Protein AF-A0A7C3Q9Q3-F1 (afd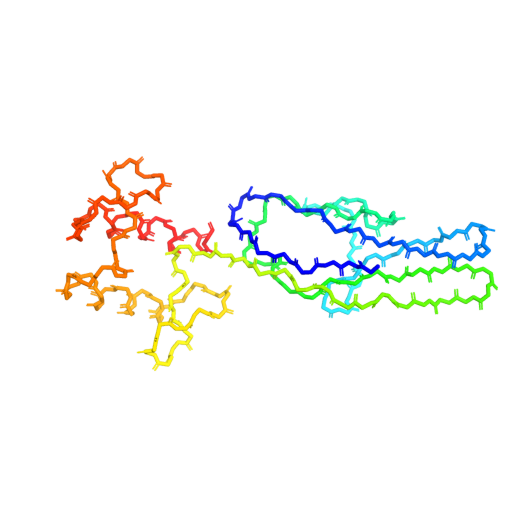b_monomer_lite)

Foldseek 3Di:
DWAADEEAAQAKDKTFADDDDDDDKWKFKDFPNHTDDPDDQWDQRGHRMIMGGRDALVSFGWMKMWIADPVGIDIDDTYTYAHDFLQQQDPLPLPRDGDSWQDVSSVVSLVVCLVVQHPNLQQDPLPLPRDGDSGSDVSSVVSNVVSSVVSD

Structure (mmCIF, N/CA/C/O backbone):
data_AF-A0A7C3Q9Q3-F1
#
_entry.id   AF-A0A7C3Q9Q3-F1
#
loop_
_atom_site.group_PDB
_atom_site.id
_atom_site.type_symbol
_atom_site.label_atom_id
_atom_site.label_alt_id
_atom_site.label_comp_id
_atom_site.label_asym_id
_atom_site.label_entity_id
_atom_site.label_seq_id
_atom_site.pdbx_PDB_ins_code
_atom_site.Cartn_x
_atom_site.Cartn_y
_atom_site.Cartn_z
_atom_site.occupancy
_atom_site.B_iso_or_equiv
_atom_site.auth_seq_id
_atom_site.auth_comp_id
_atom_site.auth_asym_id
_atom_site.auth_atom_id
_atom_site.pdbx_PDB_model_num
ATOM 1 N N . GLN A 1 1 ? 19.337 -3.187 -6.461 1.00 92.56 1 GLN A N 1
ATOM 2 C CA . GLN A 1 1 ? 18.150 -3.977 -6.085 1.00 92.56 1 GLN A CA 1
ATOM 3 C C . GLN A 1 1 ? 17.161 -3.035 -5.410 1.00 92.56 1 GLN A C 1
ATOM 5 O O . GLN A 1 1 ? 17.643 -2.180 -4.669 1.00 92.56 1 GLN A O 1
ATOM 10 N N . PRO A 1 2 ? 15.848 -3.129 -5.674 1.00 96.75 2 PRO A N 1
ATOM 11 C CA . PRO A 1 2 ? 14.855 -2.368 -4.921 1.00 96.75 2 PRO A CA 1
ATOM 12 C C . PRO A 1 2 ? 14.786 -2.844 -3.468 1.00 96.75 2 PRO A C 1
ATOM 14 O O . PRO A 1 2 ? 15.142 -3.981 -3.162 1.00 96.75 2 PRO A O 1
ATOM 17 N N . VAL A 1 3 ? 14.329 -1.965 -2.579 1.00 96.88 3 VAL A N 1
ATOM 18 C CA . VAL A 1 3 ? 14.184 -2.230 -1.140 1.00 96.88 3 VAL A CA 1
ATOM 19 C C . VAL A 1 3 ? 12.711 -2.114 -0.777 1.00 96.88 3 VAL A C 1
ATOM 21 O O . VAL A 1 3 ? 12.044 -1.211 -1.284 1.00 96.88 3 VAL A O 1
ATOM 24 N N . GLY A 1 4 ? 12.222 -3.013 0.082 1.00 94.12 4 GLY A N 1
ATOM 25 C CA . GLY A 1 4 ? 10.842 -2.984 0.566 1.00 94.12 4 GLY A CA 1
ATOM 26 C C . GLY A 1 4 ? 10.485 -1.663 1.254 1.00 94.12 4 GLY A C 1
ATOM 27 O O . GLY A 1 4 ? 11.361 -0.946 1.749 1.00 94.12 4 GLY A O 1
ATOM 28 N N . ARG A 1 5 ? 9.198 -1.322 1.245 1.00 93.38 5 ARG A N 1
ATOM 29 C CA . ARG A 1 5 ? 8.658 -0.084 1.814 1.00 93.38 5 ARG A CA 1
ATOM 30 C C . ARG A 1 5 ? 7.386 -0.382 2.593 1.00 93.38 5 ARG A C 1
ATOM 32 O O . ARG A 1 5 ? 6.599 -1.220 2.174 1.00 93.38 5 ARG A O 1
ATOM 39 N N . SER A 1 6 ? 7.206 0.342 3.693 1.00 88.50 6 SER A N 1
ATOM 40 C CA . SER A 1 6 ? 5.934 0.452 4.401 1.00 88.50 6 SER A CA 1
ATOM 41 C C . SER A 1 6 ? 5.483 1.907 4.342 1.00 88.50 6 SER A C 1
ATOM 43 O O . SER A 1 6 ? 6.307 2.811 4.524 1.00 88.50 6 SER A O 1
ATOM 45 N N . THR A 1 7 ? 4.223 2.147 3.998 1.00 86.75 7 THR A N 1
ATOM 46 C CA . THR A 1 7 ? 3.665 3.498 3.862 1.00 86.75 7 THR A CA 1
ATOM 47 C C . THR A 1 7 ? 2.164 3.498 4.125 1.00 86.75 7 THR A C 1
ATOM 49 O O . THR A 1 7 ? 1.542 2.449 4.043 1.00 86.75 7 THR A O 1
ATOM 52 N N . GLY A 1 8 ? 1.583 4.654 4.436 1.00 78.94 8 GLY A N 1
ATOM 53 C CA . GLY A 1 8 ? 0.135 4.787 4.599 1.00 78.94 8 GLY A CA 1
ATOM 54 C C . GLY A 1 8 ? -0.593 4.999 3.272 1.00 78.94 8 GLY A C 1
ATOM 55 O O . GLY A 1 8 ? 0.015 5.394 2.274 1.00 78.94 8 GLY A O 1
ATOM 56 N N . ALA A 1 9 ? -1.910 4.795 3.273 1.00 78.38 9 ALA A N 1
ATOM 57 C CA . ALA A 1 9 ? -2.744 5.137 2.126 1.00 78.38 9 ALA A CA 1
ATOM 58 C C . ALA A 1 9 ? -2.648 6.636 1.764 1.00 78.38 9 ALA A C 1
ATOM 60 O O . ALA A 1 9 ? -2.379 7.495 2.610 1.00 78.38 9 ALA A O 1
ATOM 61 N N . GLY A 1 10 ? -2.803 6.952 0.479 1.00 79.50 10 GLY A N 1
ATOM 62 C CA . GLY A 1 10 ? -2.657 8.296 -0.087 1.00 79.50 10 GLY A CA 1
ATOM 63 C C . GLY A 1 10 ? -1.208 8.781 -0.235 1.00 79.50 10 GLY A C 1
ATOM 64 O O . GLY A 1 10 ? -0.965 9.779 -0.914 1.00 79.50 10 GLY A O 1
ATOM 65 N N . GLN A 1 11 ? -0.227 8.084 0.344 1.00 87.62 11 GLN A N 1
ATOM 66 C CA . GLN A 1 11 ? 1.186 8.433 0.198 1.00 87.62 11 GLN A CA 1
ATOM 67 C C . GLN A 1 11 ? 1.741 8.006 -1.166 1.00 87.62 11 GLN A C 1
ATOM 69 O O . GLN A 1 11 ? 1.081 7.357 -1.979 1.00 87.62 11 GLN A O 1
ATOM 74 N N . SER A 1 12 ? 2.984 8.406 -1.432 1.00 93.31 12 SER A N 1
ATOM 75 C CA . SER A 1 12 ? 3.734 7.991 -2.617 1.00 93.31 12 SER A CA 1
ATOM 76 C C . SER A 1 12 ? 5.059 7.353 -2.216 1.00 93.31 12 SER A C 1
ATOM 78 O O . SER A 1 12 ? 5.716 7.805 -1.278 1.00 93.31 12 SER A O 1
ATOM 80 N N . VAL A 1 13 ? 5.488 6.330 -2.953 1.00 96.69 13 VAL A N 1
ATOM 81 C CA . VAL A 1 13 ? 6.788 5.671 -2.765 1.00 96.69 13 VAL A CA 1
ATOM 82 C C . VAL A 1 13 ? 7.528 5.553 -4.084 1.00 96.69 13 VAL A C 1
ATOM 84 O O . VAL A 1 13 ? 6.927 5.434 -5.150 1.00 96.69 13 VAL A O 1
ATOM 87 N N . THR A 1 14 ? 8.854 5.528 -4.000 1.00 98.12 14 THR A N 1
ATOM 88 C CA . THR A 1 14 ? 9.718 5.291 -5.154 1.00 98.12 14 THR A CA 1
ATOM 89 C C . THR A 1 14 ? 10.585 4.062 -4.913 1.00 98.12 14 THR A C 1
ATOM 91 O O . THR A 1 14 ? 11.304 3.974 -3.913 1.00 98.12 14 THR A O 1
ATOM 94 N N . PHE A 1 15 ? 10.540 3.126 -5.857 1.00 98.12 15 PHE A N 1
ATOM 95 C CA . PHE A 1 15 ? 11.458 2.001 -5.952 1.00 98.12 15 PHE A CA 1
ATOM 96 C C . PHE A 1 15 ? 12.535 2.305 -6.987 1.00 98.12 15 PHE A C 1
ATOM 98 O O . PHE A 1 15 ? 12.251 2.805 -8.072 1.00 98.12 15 PHE A O 1
ATOM 105 N N . SER A 1 16 ? 13.780 1.952 -6.679 1.00 97.38 16 SER A N 1
ATOM 106 C CA . SER A 1 16 ? 14.900 2.134 -7.603 1.00 97.38 16 SER A CA 1
ATOM 107 C C . SER A 1 16 ? 15.617 0.813 -7.840 1.00 97.38 16 SER A C 1
ATOM 109 O O . SER A 1 16 ? 15.909 0.063 -6.906 1.00 97.38 16 SER A O 1
ATOM 111 N N . ALA A 1 17 ? 15.930 0.530 -9.098 1.00 95.56 17 ALA A N 1
ATOM 112 C CA . ALA A 1 17 ? 16.670 -0.650 -9.508 1.00 95.56 17 ALA A CA 1
ATOM 113 C C . ALA A 1 17 ? 17.807 -0.233 -10.439 1.00 95.56 17 ALA A C 1
ATOM 115 O O . ALA A 1 17 ? 17.584 0.333 -11.501 1.00 95.56 17 ALA A O 1
ATOM 116 N N . PHE A 1 18 ? 19.041 -0.527 -10.041 1.00 90.94 18 PHE A N 1
ATOM 117 C CA . PHE A 1 18 ? 20.221 -0.282 -10.861 1.00 90.94 18 PHE A CA 1
ATOM 118 C C . PHE A 1 18 ? 20.728 -1.593 -11.460 1.00 90.94 18 PHE A C 1
ATOM 120 O O . PHE A 1 18 ? 20.870 -2.584 -10.738 1.00 90.94 18 PHE A O 1
ATOM 127 N N . CYS A 1 19 ? 21.021 -1.574 -12.759 1.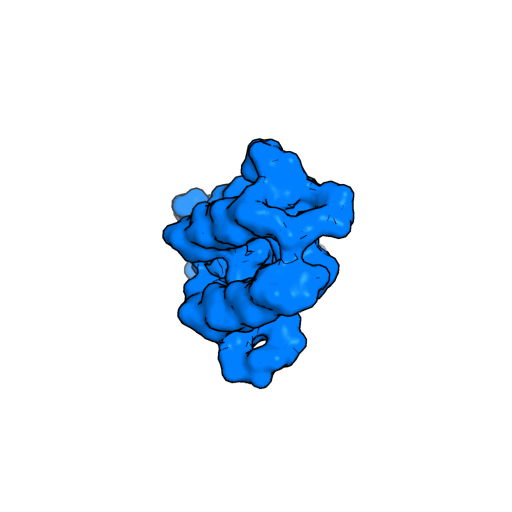00 88.19 19 CYS A N 1
ATOM 128 C CA . CYS A 1 19 ? 21.665 -2.664 -13.477 1.00 88.19 19 CYS A CA 1
ATOM 129 C C . CYS A 1 19 ? 22.973 -2.153 -14.094 1.00 88.19 19 CYS A C 1
ATOM 131 O O . CYS A 1 19 ? 22.975 -1.157 -14.815 1.00 88.19 19 CYS A O 1
ATOM 133 N N . ALA A 1 20 ? 24.079 -2.836 -13.799 1.00 86.75 20 ALA A N 1
ATOM 134 C CA . ALA A 1 20 ? 25.353 -2.618 -14.472 1.00 86.75 20 ALA A CA 1
ATOM 135 C C . ALA A 1 20 ? 25.462 -3.573 -15.667 1.00 86.75 20 ALA A C 1
ATOM 137 O O . ALA A 1 20 ? 25.127 -4.751 -15.547 1.00 86.75 20 ALA A O 1
ATOM 138 N N . GLY A 1 21 ? 25.951 -3.089 -16.807 1.00 85.50 21 GLY A N 1
ATOM 139 C CA . GLY A 1 21 ? 26.136 -3.920 -17.992 1.00 85.50 21 GLY A CA 1
ATOM 140 C C . GLY A 1 21 ? 26.265 -3.110 -19.274 1.00 85.50 21 GLY A C 1
ATOM 141 O O . GLY A 1 21 ? 26.375 -1.885 -19.250 1.00 85.50 21 GLY A O 1
ATOM 142 N N . VAL A 1 22 ? 26.245 -3.822 -20.401 1.00 90.00 22 VAL A N 1
ATOM 143 C CA . VAL A 1 22 ? 26.255 -3.222 -21.739 1.00 90.00 22 VAL A CA 1
ATOM 144 C C . VAL A 1 22 ? 24.992 -2.382 -21.929 1.00 90.00 22 VAL A C 1
ATOM 146 O O . VAL A 1 22 ? 23.888 -2.854 -21.654 1.00 90.00 22 VAL A O 1
ATOM 149 N N . THR A 1 23 ? 25.165 -1.144 -22.386 1.00 91.56 23 THR A N 1
ATOM 150 C CA . THR A 1 23 ? 24.082 -0.216 -22.721 1.00 91.56 23 THR A CA 1
ATOM 151 C C . THR A 1 23 ? 23.692 -0.339 -24.203 1.00 91.56 23 THR A C 1
ATOM 153 O O . THR A 1 23 ? 24.528 -0.736 -25.019 1.00 91.56 23 THR A O 1
ATOM 156 N N . PRO A 1 24 ? 22.447 0.006 -24.587 1.00 94.00 24 PRO A N 1
ATOM 157 C CA . PRO A 1 24 ? 21.351 0.499 -23.744 1.00 94.00 24 PRO A CA 1
ATOM 158 C C . PRO A 1 24 ? 20.711 -0.603 -22.884 1.00 94.00 24 PRO A C 1
ATOM 160 O O . PRO A 1 24 ? 20.636 -1.758 -23.295 1.00 94.00 24 PRO A O 1
ATOM 163 N N . ILE A 1 25 ? 20.242 -0.222 -21.691 1.00 95.44 25 ILE A N 1
ATOM 164 C CA . ILE A 1 25 ? 19.485 -1.098 -20.786 1.00 95.44 25 ILE A CA 1
ATOM 165 C C . ILE A 1 25 ? 18.021 -0.664 -20.826 1.00 95.44 25 ILE A C 1
ATOM 167 O O . ILE A 1 25 ? 17.711 0.484 -20.508 1.00 95.44 25 ILE A O 1
ATOM 171 N N . ALA A 1 26 ? 17.138 -1.582 -21.205 1.00 96.69 26 ALA A N 1
ATOM 172 C CA . ALA A 1 26 ? 15.696 -1.418 -21.093 1.00 96.69 26 ALA A CA 1
ATOM 173 C C . ALA A 1 26 ? 15.221 -1.941 -19.734 1.00 96.69 26 ALA A C 1
ATOM 175 O O . ALA A 1 26 ? 15.675 -2.996 -19.284 1.00 96.69 26 ALA A O 1
ATOM 176 N N . TYR A 1 27 ? 14.300 -1.219 -19.102 1.00 97.81 27 TYR A N 1
ATOM 177 C CA . TYR A 1 27 ? 13.696 -1.601 -17.830 1.00 97.81 27 TYR A CA 1
ATOM 178 C C . TYR A 1 27 ? 12.216 -1.929 -18.030 1.00 97.81 27 TYR A C 1
ATOM 180 O O . TYR A 1 27 ? 11.560 -1.353 -18.893 1.00 97.81 27 TYR A O 1
ATOM 188 N N . GLN A 1 28 ? 11.697 -2.844 -17.217 1.00 98.25 28 GLN A N 1
ATOM 189 C CA . GLN A 1 28 ? 10.271 -3.130 -17.097 1.00 98.25 28 GLN A CA 1
ATOM 190 C C . GLN A 1 28 ? 9.969 -3.499 -15.648 1.00 98.25 28 GLN A C 1
ATOM 192 O O . GLN A 1 28 ? 10.466 -4.506 -15.141 1.00 98.25 28 GLN A O 1
ATOM 197 N N . TRP A 1 29 ? 9.142 -2.707 -14.975 1.00 98.62 29 TRP A N 1
ATOM 198 C CA . TRP A 1 29 ? 8.661 -3.043 -13.639 1.00 98.62 29 TRP A CA 1
ATOM 199 C C . TRP A 1 29 ? 7.511 -4.050 -13.682 1.00 98.62 29 TRP A C 1
ATOM 201 O O . TRP A 1 29 ? 6.698 -4.066 -14.612 1.00 98.62 29 TRP A O 1
ATOM 211 N N . GLN A 1 30 ? 7.461 -4.899 -12.661 1.00 98.62 30 GLN A N 1
ATOM 212 C CA . GLN A 1 30 ? 6.423 -5.892 -12.432 1.00 98.62 30 GLN A CA 1
ATOM 213 C C . GLN A 1 30 ? 5.895 -5.780 -11.004 1.00 98.62 30 GLN A C 1
ATOM 215 O O . GLN A 1 30 ? 6.694 -5.617 -10.078 1.00 98.62 30 GLN A O 1
ATOM 220 N N . LYS A 1 31 ? 4.581 -5.949 -10.842 1.00 98.25 31 LYS A N 1
ATOM 221 C CA . LYS A 1 31 ? 3.906 -6.188 -9.562 1.00 98.25 31 LYS A CA 1
ATOM 222 C C . LYS A 1 31 ? 3.398 -7.624 -9.558 1.00 98.25 31 LYS A C 1
ATOM 224 O O . LYS A 1 31 ? 2.764 -8.049 -10.519 1.00 98.25 31 LYS A O 1
ATOM 229 N N . ASP A 1 32 ? 3.742 -8.383 -8.524 1.00 97.06 32 ASP A N 1
ATOM 230 C CA . ASP A 1 32 ? 3.312 -9.776 -8.334 1.00 97.06 32 ASP A CA 1
ATOM 231 C C . ASP A 1 32 ? 3.587 -10.666 -9.565 1.00 97.06 32 ASP A C 1
ATOM 233 O O . ASP A 1 32 ? 2.842 -11.576 -9.916 1.00 97.06 32 ASP A O 1
ATOM 237 N N . GLY A 1 33 ? 4.698 -10.377 -10.255 1.00 96.69 33 GLY A N 1
ATOM 238 C CA . GLY A 1 33 ? 5.138 -11.085 -11.460 1.00 96.69 33 GLY A CA 1
ATOM 239 C C . GLY A 1 33 ? 4.494 -10.627 -12.773 1.00 96.69 33 GLY A C 1
ATOM 240 O O . GLY A 1 33 ? 4.911 -11.103 -13.829 1.00 96.69 33 GLY A O 1
ATOM 241 N N . VAL A 1 34 ? 3.550 -9.684 -12.738 1.00 98.00 34 VAL A N 1
ATOM 242 C CA . VAL A 1 34 ? 2.854 -9.139 -13.912 1.00 98.00 34 VAL A CA 1
ATOM 243 C C . VAL A 1 34 ? 3.427 -7.772 -14.280 1.00 98.00 34 VAL A C 1
ATOM 245 O O . VAL A 1 34 ? 3.688 -6.947 -13.407 1.00 98.00 34 VAL A O 1
ATOM 248 N N . ASN A 1 35 ? 3.642 -7.519 -15.575 1.00 98.19 35 ASN A N 1
ATOM 249 C CA . ASN A 1 35 ? 4.102 -6.211 -16.054 1.00 98.19 35 ASN A CA 1
ATOM 250 C C . ASN A 1 35 ? 3.072 -5.128 -15.726 1.00 98.19 35 ASN A C 1
ATOM 252 O O . ASN A 1 35 ? 1.896 -5.277 -16.050 1.00 98.19 35 ASN A O 1
ATOM 256 N N . ILE A 1 36 ? 3.543 -4.025 -15.149 1.00 98.19 36 ILE A N 1
ATOM 257 C CA . ILE A 1 36 ? 2.737 -2.823 -14.929 1.00 98.19 36 ILE A CA 1
ATOM 258 C C . ILE A 1 36 ? 3.030 -1.783 -16.015 1.00 98.19 36 ILE A C 1
ATOM 260 O O . ILE A 1 36 ? 4.134 -1.729 -16.566 1.00 98.19 36 ILE A O 1
ATOM 264 N N . SER A 1 37 ? 2.025 -0.975 -16.334 1.00 98.06 37 SER A N 1
ATOM 265 C CA . SER A 1 37 ? 2.098 0.124 -17.299 1.00 98.06 37 SER A CA 1
ATOM 266 C C . SER A 1 37 ? 1.996 1.467 -16.585 1.00 98.06 37 SER A C 1
ATOM 268 O O . SER A 1 37 ? 1.344 1.552 -15.546 1.00 98.06 37 SER A O 1
ATOM 270 N N . ASP A 1 38 ? 2.591 2.515 -17.157 1.00 98.25 38 ASP A N 1
ATOM 271 C CA . ASP A 1 38 ? 2.350 3.879 -16.686 1.00 98.25 38 ASP A CA 1
ATOM 272 C C . ASP A 1 38 ? 0.852 4.214 -16.798 1.00 98.25 38 ASP A C 1
ATOM 274 O O . ASP A 1 38 ? 0.181 3.812 -17.755 1.00 98.25 38 ASP A O 1
ATOM 278 N N . GLY A 1 39 ? 0.338 4.952 -15.816 1.00 93.56 39 GLY A N 1
ATOM 279 C CA . GLY A 1 39 ? -1.085 5.252 -15.662 1.00 93.56 39 GLY A CA 1
ATOM 280 C C . GLY A 1 39 ? -1.634 4.790 -14.311 1.00 93.56 39 GLY A C 1
ATOM 281 O O . GLY A 1 39 ? -1.067 3.919 -13.651 1.00 93.56 39 GLY A O 1
ATOM 282 N N . GLY A 1 40 ? -2.740 5.403 -13.879 1.00 92.81 40 GLY A N 1
ATOM 283 C CA . GLY A 1 40 ? -3.254 5.203 -12.522 1.00 92.81 40 GLY A CA 1
ATOM 284 C C . GLY A 1 40 ? -2.203 5.617 -11.477 1.00 92.81 40 GLY A C 1
ATOM 285 O O . GLY A 1 40 ? -1.717 6.748 -11.561 1.00 92.81 40 GLY A O 1
ATOM 286 N N . PRO A 1 41 ? -1.826 4.736 -10.530 1.00 95.38 41 PRO A N 1
ATOM 287 C CA . PRO A 1 41 ? -0.832 5.047 -9.503 1.00 95.38 41 PRO A CA 1
ATOM 288 C C . PRO A 1 41 ? 0.618 4.951 -10.009 1.00 95.38 41 PRO A C 1
ATOM 290 O O . PRO A 1 41 ? 1.531 5.365 -9.299 1.00 95.38 41 PRO A O 1
ATOM 293 N N . TYR A 1 42 ? 0.875 4.398 -11.202 1.00 98.50 42 TYR A N 1
ATOM 294 C CA . TYR A 1 42 ? 2.231 4.061 -11.648 1.00 98.50 42 TYR A CA 1
ATOM 295 C C . TYR A 1 42 ? 2.831 5.092 -12.608 1.00 98.50 42 TYR A C 1
ATOM 297 O O . TYR A 1 42 ? 2.197 5.520 -13.577 1.00 98.50 42 TYR A O 1
ATOM 305 N N . SER A 1 43 ? 4.098 5.440 -12.369 1.00 98.50 43 SER A N 1
ATOM 306 C CA . SER A 1 43 ? 4.917 6.259 -13.270 1.00 98.50 43 SER A CA 1
ATOM 307 C C . SER A 1 43 ? 6.382 5.809 -13.276 1.00 98.50 43 SER A C 1
ATOM 309 O O . SER A 1 43 ? 6.941 5.438 -12.242 1.00 98.50 43 SER A O 1
ATOM 311 N N . GLY A 1 44 ? 7.028 5.853 -14.442 1.00 98.12 44 GLY A N 1
ATOM 312 C CA . GLY A 1 44 ? 8.425 5.450 -14.605 1.00 98.12 44 GLY A CA 1
ATOM 313 C C . GLY A 1 44 ? 8.624 3.938 -14.755 1.00 98.12 44 GLY A C 1
ATOM 314 O O . GLY A 1 44 ? 9.742 3.459 -14.549 1.00 98.12 44 GLY A O 1
ATOM 315 N N . VAL A 1 45 ? 7.588 3.179 -15.147 1.00 98.38 45 VAL A N 1
ATOM 316 C CA . VAL A 1 45 ? 7.631 1.699 -15.225 1.00 98.38 45 VAL A CA 1
ATOM 317 C C . VAL A 1 45 ? 8.666 1.147 -16.218 1.00 98.38 45 VAL A C 1
ATOM 319 O O . VAL A 1 45 ? 9.046 -0.021 -16.117 1.00 98.38 45 VAL A O 1
ATOM 322 N N . LEU A 1 46 ? 9.142 1.969 -17.160 1.00 97.88 46 LEU A N 1
ATOM 323 C CA . LEU A 1 46 ? 10.194 1.623 -18.127 1.00 97.88 46 LEU A CA 1
ATOM 324 C C . LEU A 1 46 ? 11.555 2.262 -17.806 1.00 97.88 46 LEU A C 1
ATOM 326 O O . LEU A 1 46 ? 12.454 2.295 -18.648 1.00 97.88 46 LEU A O 1
ATOM 330 N N . THR A 1 47 ? 11.724 2.783 -16.591 1.00 97.44 47 THR A N 1
ATOM 331 C CA . THR A 1 47 ? 12.966 3.414 -16.137 1.00 97.44 47 THR A CA 1
ATOM 332 C C . THR A 1 47 ? 13.579 2.654 -14.961 1.00 97.44 47 THR A C 1
ATOM 334 O O . THR A 1 47 ? 12.997 1.719 -14.408 1.00 97.44 47 THR A O 1
ATOM 337 N N . ASN A 1 48 ? 14.764 3.085 -14.531 1.00 96.25 48 ASN A N 1
ATOM 338 C CA . ASN A 1 48 ? 15.407 2.572 -13.323 1.00 96.25 48 ASN A CA 1
ATOM 339 C C . ASN A 1 48 ? 14.707 3.013 -12.017 1.00 96.25 48 ASN A C 1
ATOM 341 O O . ASN A 1 48 ? 15.142 2.608 -10.936 1.00 96.25 48 ASN A O 1
ATOM 345 N N . SER A 1 49 ? 13.655 3.836 -12.100 1.00 97.75 49 SER A N 1
ATOM 346 C CA . SER A 1 49 ? 12.933 4.406 -10.965 1.00 97.75 49 SER A CA 1
ATOM 347 C C . SER A 1 49 ? 11.418 4.329 -11.182 1.00 97.75 49 SER A C 1
ATOM 349 O O . SER A 1 49 ? 10.870 5.036 -12.021 1.00 97.75 49 SER A O 1
ATOM 351 N N . LEU A 1 50 ? 10.739 3.494 -10.399 1.00 98.56 50 LEU A N 1
ATOM 352 C CA . LEU A 1 50 ? 9.280 3.400 -10.370 1.00 98.56 50 LEU A CA 1
ATOM 353 C C . LEU A 1 50 ? 8.739 4.262 -9.237 1.00 98.56 50 LEU A C 1
ATOM 355 O O . LEU A 1 50 ? 9.133 4.060 -8.091 1.00 98.56 50 LEU A O 1
ATOM 359 N N . THR A 1 51 ? 7.791 5.140 -9.532 1.00 98.44 51 THR A N 1
ATOM 360 C CA . THR A 1 51 ? 7.001 5.841 -8.518 1.00 98.44 51 THR A CA 1
ATOM 361 C C . THR A 1 51 ? 5.583 5.286 -8.508 1.00 98.44 51 THR A C 1
ATOM 363 O O . THR A 1 51 ? 4.945 5.188 -9.557 1.00 98.44 51 THR A O 1
ATOM 366 N N . VAL A 1 52 ? 5.110 4.938 -7.312 1.00 97.81 52 VAL A N 1
ATOM 367 C CA . VAL A 1 52 ? 3.722 4.568 -7.025 1.00 97.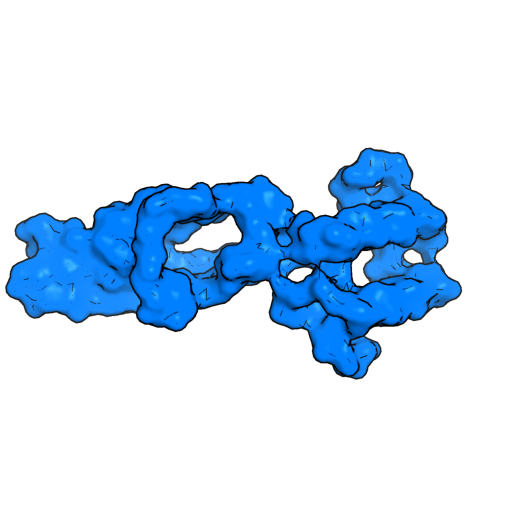81 52 VAL A CA 1
ATOM 368 C C . VAL A 1 52 ? 3.118 5.695 -6.190 1.00 97.81 52 VAL A C 1
ATOM 370 O O . VAL A 1 52 ? 3.646 5.990 -5.118 1.00 97.81 52 VAL A O 1
ATOM 373 N N . SER A 1 53 ? 2.082 6.366 -6.684 1.00 95.19 53 SER A N 1
ATOM 374 C CA . SER A 1 53 ? 1.443 7.515 -6.030 1.00 95.19 53 SER A CA 1
ATOM 375 C C . SER A 1 53 ? -0.002 7.234 -5.638 1.00 95.19 53 SER A C 1
ATOM 377 O O . SER A 1 53 ? -0.629 6.341 -6.200 1.00 95.19 53 SER A O 1
ATOM 379 N N . ASN A 1 54 ? -0.524 8.019 -4.686 1.00 86.69 54 ASN A N 1
ATOM 380 C CA . ASN A 1 54 ? -1.883 7.878 -4.145 1.00 86.69 54 ASN A CA 1
ATOM 381 C C . ASN A 1 54 ? -2.206 6.424 -3.783 1.00 86.69 54 ASN A C 1
ATOM 383 O O . ASN A 1 54 ? -3.221 5.873 -4.197 1.00 86.69 54 ASN A O 1
ATOM 387 N N . ILE A 1 55 ? -1.274 5.804 -3.066 1.00 88.06 55 ILE A N 1
ATOM 388 C CA . ILE A 1 55 ? -1.273 4.378 -2.767 1.00 88.06 55 ILE A CA 1
ATOM 389 C C . ILE A 1 55 ? -2.535 3.979 -2.001 1.00 88.06 55 ILE A C 1
ATOM 391 O O . ILE A 1 55 ? -2.895 4.633 -1.027 1.00 88.06 55 ILE A O 1
ATOM 395 N N . THR A 1 56 ? -3.157 2.880 -2.405 1.00 80.00 56 THR A N 1
ATOM 396 C CA . THR A 1 56 ? -4.248 2.202 -1.694 1.00 80.00 56 THR A CA 1
ATOM 397 C C . THR A 1 56 ? -3.827 0.772 -1.351 1.00 80.00 56 THR A C 1
ATOM 399 O O . THR A 1 56 ? -2.750 0.320 -1.756 1.00 80.00 56 THR A O 1
ATOM 402 N N . ALA A 1 57 ? -4.677 0.018 -0.650 1.00 76.38 57 ALA A N 1
ATOM 403 C CA . ALA A 1 57 ? -4.432 -1.401 -0.384 1.00 76.38 57 ALA A CA 1
ATOM 404 C C . ALA A 1 57 ? -4.181 -2.226 -1.670 1.00 76.38 57 ALA A C 1
ATOM 406 O O . ALA A 1 57 ? -3.404 -3.179 -1.653 1.00 76.38 57 ALA A O 1
ATOM 407 N N . ALA A 1 58 ? -4.745 -1.826 -2.820 1.00 83.62 58 ALA A N 1
ATOM 408 C CA . ALA A 1 58 ? -4.544 -2.515 -4.101 1.00 83.62 58 ALA A CA 1
ATOM 409 C C . ALA A 1 58 ? -3.084 -2.477 -4.599 1.00 83.62 58 ALA A C 1
ATOM 411 O O . ALA A 1 58 ? -2.635 -3.368 -5.334 1.00 83.62 58 ALA A O 1
ATOM 412 N N . GLU A 1 59 ? -2.319 -1.466 -4.183 1.00 91.31 59 GLU A N 1
ATOM 413 C CA . GLU A 1 59 ? -0.913 -1.319 -4.544 1.00 91.31 59 GLU A CA 1
ATOM 414 C C . GLU A 1 59 ? 0.010 -2.182 -3.674 1.00 91.31 59 GLU A C 1
ATOM 416 O O . GLU A 1 59 ? 1.170 -2.367 -4.057 1.00 91.31 59 GLU A O 1
ATOM 421 N N . ALA A 1 60 ? -0.471 -2.761 -2.568 1.00 89.75 60 ALA A N 1
ATOM 422 C CA . ALA A 1 60 ? 0.293 -3.722 -1.776 1.00 89.75 60 ALA A CA 1
ATOM 423 C C . ALA A 1 60 ? 0.743 -4.908 -2.644 1.00 89.75 60 ALA A C 1
ATOM 425 O O . ALA A 1 60 ? 0.006 -5.379 -3.516 1.00 89.75 60 ALA A O 1
ATOM 426 N N . GLY A 1 61 ? 1.967 -5.391 -2.434 1.00 93.50 61 GLY A N 1
ATOM 427 C CA . GLY A 1 61 ? 2.486 -6.544 -3.173 1.00 93.50 61 GLY A CA 1
ATOM 428 C C . GLY A 1 61 ? 3.989 -6.510 -3.412 1.00 93.50 61 GLY A C 1
ATOM 429 O O . GLY A 1 61 ? 4.725 -5.696 -2.852 1.00 93.50 61 GLY A O 1
ATOM 430 N N . MET A 1 62 ? 4.460 -7.423 -4.257 1.00 97.56 62 MET A N 1
ATOM 431 C CA . MET A 1 62 ? 5.877 -7.611 -4.551 1.00 97.56 62 MET A CA 1
ATOM 432 C C . MET A 1 62 ? 6.266 -6.919 -5.856 1.00 97.56 62 MET A C 1
ATOM 434 O O . MET A 1 62 ? 5.848 -7.318 -6.942 1.00 97.56 62 MET A O 1
ATOM 438 N N . TYR A 1 63 ? 7.147 -5.928 -5.762 1.00 98.31 63 TYR A N 1
ATOM 439 C CA . TYR A 1 63 ? 7.659 -5.175 -6.901 1.00 98.31 63 TYR A CA 1
ATOM 440 C C . TYR A 1 63 ? 9.049 -5.656 -7.296 1.00 98.31 63 TYR A C 1
ATOM 442 O O . TYR A 1 63 ? 9.950 -5.774 -6.466 1.00 98.31 63 TYR A O 1
ATOM 450 N N . ARG A 1 64 ? 9.264 -5.893 -8.588 1.00 98.19 64 ARG A N 1
ATOM 451 C CA . ARG A 1 64 ? 10.596 -6.181 -9.137 1.00 98.19 64 ARG A CA 1
ATOM 452 C C . ARG A 1 64 ? 10.782 -5.509 -10.485 1.00 98.19 64 ARG A C 1
ATOM 454 O O . ARG A 1 64 ? 9.815 -5.235 -11.187 1.00 98.19 64 ARG A O 1
ATOM 461 N N . CYS A 1 65 ? 12.030 -5.291 -10.864 1.00 98.00 65 CYS A N 1
ATOM 462 C CA . CYS A 1 65 ? 12.388 -4.741 -12.159 1.00 98.00 65 CYS A CA 1
ATOM 463 C C . CYS A 1 65 ? 13.099 -5.799 -13.003 1.00 98.00 65 CYS A C 1
ATOM 465 O O . CYS A 1 65 ? 13.966 -6.517 -12.503 1.00 98.00 65 CYS A O 1
ATOM 467 N N . ILE A 1 66 ? 12.754 -5.886 -14.283 1.00 97.81 66 ILE A N 1
ATOM 468 C CA . ILE A 1 66 ? 13.469 -6.682 -15.276 1.00 97.81 66 ILE A CA 1
ATOM 469 C C . ILE A 1 66 ? 14.339 -5.732 -16.093 1.00 97.81 66 ILE A C 1
ATOM 471 O O . ILE A 1 66 ? 13.820 -4.837 -16.759 1.00 97.81 66 ILE A O 1
ATOM 475 N N . ALA A 1 67 ? 15.654 -5.933 -16.049 1.00 97.00 67 ALA A N 1
ATOM 476 C CA . ALA A 1 67 ? 16.601 -5.202 -16.881 1.00 97.00 67 ALA A CA 1
ATOM 477 C C . ALA A 1 67 ? 17.009 -6.068 -18.077 1.00 97.00 67 ALA A C 1
ATOM 479 O O . ALA A 1 67 ? 17.341 -7.241 -17.903 1.00 97.00 67 ALA A O 1
ATOM 480 N N . THR A 1 68 ? 16.986 -5.501 -19.282 1.00 96.62 68 THR A N 1
ATOM 481 C CA . THR A 1 68 ? 17.308 -6.202 -20.533 1.00 96.62 68 THR A CA 1
ATOM 482 C C . THR A 1 68 ? 18.327 -5.418 -21.347 1.00 96.62 68 THR A C 1
ATOM 484 O O . THR A 1 68 ? 18.186 -4.210 -21.526 1.00 96.62 68 THR A O 1
ATOM 487 N N . ASN A 1 69 ? 19.335 -6.108 -21.873 1.00 94.94 69 ASN A N 1
ATOM 488 C CA . ASN A 1 69 ? 20.275 -5.576 -22.855 1.00 94.94 69 ASN A CA 1
ATOM 489 C C . ASN A 1 69 ? 20.583 -6.629 -23.935 1.00 94.94 69 ASN A C 1
ATOM 491 O O . ASN A 1 69 ? 19.944 -7.679 -24.001 1.00 94.94 69 ASN A O 1
ATOM 495 N N . SER A 1 70 ? 21.574 -6.363 -24.788 1.00 95.94 70 SER A N 1
ATOM 496 C CA . SER A 1 70 ? 21.979 -7.269 -25.873 1.00 95.94 70 SER A CA 1
ATOM 497 C C . SER A 1 70 ? 22.493 -8.638 -25.408 1.00 95.94 70 SER A C 1
ATOM 499 O O . SER A 1 70 ? 22.543 -9.566 -26.211 1.00 95.94 70 SER A O 1
ATOM 501 N N . CYS A 1 71 ? 22.865 -8.786 -24.135 1.00 93.38 71 CYS A N 1
ATOM 502 C CA . CYS A 1 71 ? 23.317 -10.051 -23.561 1.00 93.38 71 CYS A CA 1
ATOM 503 C C . CYS A 1 71 ? 22.169 -10.881 -22.962 1.00 93.38 71 CYS A C 1
ATOM 505 O O . CYS A 1 71 ? 22.376 -12.055 -22.663 1.00 93.38 71 CYS A O 1
ATOM 507 N N . GLY A 1 72 ? 20.980 -10.294 -22.780 1.00 94.00 72 GLY A N 1
ATOM 508 C CA . GLY A 1 72 ? 19.801 -10.965 -22.235 1.00 94.00 72 GLY A CA 1
ATOM 509 C C . GLY A 1 72 ? 19.060 -10.131 -21.190 1.00 94.00 72 GLY A C 1
ATOM 510 O O . GLY A 1 72 ? 19.240 -8.917 -21.091 1.00 94.00 72 GLY A O 1
ATOM 511 N N . SER A 1 73 ? 18.224 -10.807 -20.402 1.00 94.88 73 SER A N 1
ATOM 512 C CA . SER A 1 73 ? 17.396 -10.202 -19.354 1.00 94.88 73 SER A CA 1
ATOM 513 C C . SER A 1 73 ? 17.746 -10.766 -17.983 1.00 94.88 73 SER A C 1
ATOM 515 O O . SER A 1 73 ? 17.981 -11.965 -17.842 1.00 94.88 73 SER A O 1
ATOM 517 N N . SER A 1 74 ? 17.737 -9.912 -16.961 1.00 94.62 74 SER A N 1
ATOM 518 C CA . SER A 1 74 ? 17.965 -10.311 -15.574 1.00 94.62 74 SER A CA 1
ATOM 519 C C . SER A 1 74 ? 16.956 -9.633 -14.637 1.00 94.62 74 SER A C 1
ATOM 521 O O . SER A 1 74 ? 16.801 -8.407 -14.699 1.00 94.62 74 SER A O 1
ATOM 523 N N . PRO A 1 75 ? 16.246 -10.396 -13.783 1.00 96.19 75 PRO A N 1
ATOM 524 C CA . PRO A 1 75 ? 15.356 -9.832 -12.780 1.00 96.19 75 PRO A CA 1
ATOM 525 C C . PRO A 1 75 ? 16.129 -9.281 -11.576 1.00 96.19 75 PRO A C 1
ATOM 527 O O . PRO A 1 75 ? 17.133 -9.840 -11.132 1.00 96.19 75 PRO A O 1
ATOM 530 N N . SER A 1 76 ? 15.604 -8.213 -10.984 1.00 96.88 76 SER A N 1
ATOM 531 C CA . SER A 1 76 ? 15.963 -7.792 -9.634 1.00 96.88 76 SER A CA 1
ATOM 532 C C . SER A 1 76 ? 15.397 -8.764 -8.588 1.00 96.88 76 SER A C 1
ATOM 534 O O . SER A 1 76 ? 14.469 -9.530 -8.859 1.00 96.88 76 SER A O 1
ATOM 536 N N . THR A 1 77 ? 15.889 -8.682 -7.353 1.00 96.44 77 THR A N 1
ATOM 537 C CA . THR A 1 77 ? 15.151 -9.192 -6.193 1.00 96.44 77 THR A CA 1
ATOM 538 C C . THR A 1 77 ? 13.809 -8.470 -6.091 1.00 96.44 77 THR A C 1
ATOM 540 O O . THR A 1 77 ? 13.672 -7.332 -6.556 1.00 96.44 77 THR A O 1
ATOM 543 N N . ALA A 1 78 ? 12.820 -9.128 -5.491 1.00 97.06 78 ALA A N 1
ATOM 544 C CA . ALA A 1 78 ? 11.520 -8.524 -5.243 1.00 97.06 78 ALA A CA 1
ATOM 545 C C . ALA A 1 78 ? 11.544 -7.704 -3.943 1.00 97.06 78 ALA A C 1
ATOM 547 O O . ALA A 1 78 ? 12.139 -8.121 -2.950 1.00 97.06 78 ALA A O 1
ATOM 548 N N . ALA A 1 79 ? 10.909 -6.538 -3.968 1.00 97.69 79 ALA A N 1
ATOM 549 C CA . ALA A 1 79 ? 10.727 -5.639 -2.841 1.00 97.69 79 ALA A CA 1
ATOM 550 C C . ALA A 1 79 ? 9.243 -5.588 -2.475 1.00 97.69 79 ALA A C 1
ATOM 552 O O . ALA A 1 79 ? 8.409 -5.323 -3.337 1.00 97.69 79 ALA A O 1
ATOM 553 N N . GLN A 1 80 ? 8.920 -5.839 -1.209 1.00 95.62 80 GLN A N 1
ATOM 554 C CA . GLN A 1 80 ? 7.544 -5.786 -0.723 1.00 95.62 80 GLN A CA 1
ATOM 555 C C . GLN A 1 80 ? 7.116 -4.336 -0.484 1.00 95.62 80 GLN A C 1
ATOM 557 O O . GLN A 1 80 ? 7.835 -3.584 0.179 1.00 95.62 80 GLN A O 1
ATOM 562 N N . LEU A 1 81 ? 5.957 -3.954 -1.009 1.00 93.31 81 LEU A N 1
ATOM 563 C CA . LEU A 1 81 ? 5.218 -2.773 -0.586 1.00 93.31 81 LEU A CA 1
ATOM 564 C C . LEU A 1 81 ? 4.138 -3.221 0.399 1.00 93.31 81 LEU A C 1
ATOM 566 O O . LEU A 1 81 ? 3.237 -3.968 0.020 1.00 93.31 81 LEU A O 1
ATOM 570 N N . VAL A 1 82 ? 4.262 -2.777 1.645 1.00 87.94 82 VAL A N 1
ATOM 571 C CA . VAL A 1 82 ? 3.257 -2.949 2.698 1.00 87.94 82 VAL A CA 1
ATOM 572 C C . VAL A 1 82 ? 2.528 -1.627 2.868 1.00 87.94 82 VAL A C 1
ATOM 574 O O . VAL A 1 82 ? 3.169 -0.574 2.939 1.00 87.94 82 VAL A O 1
ATOM 577 N N . ILE A 1 83 ? 1.201 -1.675 2.909 1.00 84.25 83 ILE A N 1
ATOM 578 C CA . ILE A 1 83 ? 0.383 -0.493 3.157 1.00 84.25 83 ILE A CA 1
ATOM 579 C C . ILE A 1 83 ? -0.076 -0.566 4.600 1.00 84.25 83 ILE A C 1
ATOM 581 O O . ILE A 1 83 ? -0.853 -1.436 4.958 1.00 84.25 83 ILE A O 1
ATOM 585 N N . GLY A 1 84 ? 0.468 0.309 5.437 1.00 76.50 84 GLY A N 1
ATOM 586 C CA . GLY A 1 84 ? 0.029 0.447 6.813 1.00 76.50 84 GLY A CA 1
ATOM 587 C C . GLY A 1 84 ? -1.312 1.157 6.827 1.00 76.50 84 GLY A C 1
ATOM 588 O O . GLY A 1 84 ? -1.374 2.359 6.549 1.00 76.50 84 GLY A O 1
ATOM 589 N N . CYS A 1 85 ? -2.370 0.424 7.154 1.00 78.12 85 CYS A N 1
ATOM 590 C CA . CYS A 1 85 ? -3.644 1.029 7.469 1.00 78.12 85 CYS A CA 1
ATOM 591 C C . CYS A 1 85 ? -3.845 1.104 8.971 1.00 78.12 85 CYS A C 1
ATOM 593 O O . CYS A 1 85 ? -3.720 0.111 9.668 1.00 78.12 85 CYS A O 1
ATOM 595 N N . VAL A 1 86 ? -4.248 2.273 9.459 1.00 82.38 86 VAL A N 1
ATOM 596 C CA . VAL A 1 86 ? -4.713 2.423 10.846 1.00 82.38 86 VAL A CA 1
ATOM 597 C C . VAL A 1 86 ? -6.019 1.667 11.113 1.00 82.38 86 VAL A C 1
ATOM 599 O O . VAL A 1 86 ? -6.445 1.608 12.254 1.00 82.38 86 VAL A O 1
ATOM 602 N N . ALA A 1 87 ? -6.673 1.123 10.081 1.00 87.56 87 ALA A N 1
ATOM 603 C CA . ALA A 1 87 ? -7.859 0.286 10.223 1.00 87.56 87 ALA A CA 1
ATOM 604 C C . ALA A 1 87 ? -7.589 -1.218 10.029 1.00 87.56 87 ALA A C 1
ATOM 606 O O . ALA A 1 87 ? -8.485 -1.997 10.326 1.00 87.56 87 ALA A O 1
ATOM 607 N N . ASP A 1 88 ? -6.393 -1.608 9.568 1.00 87.56 88 ASP A N 1
ATOM 608 C CA . ASP A 1 88 ? -5.963 -3.007 9.384 1.00 87.56 88 ASP A CA 1
ATOM 609 C C . ASP A 1 88 ? -5.326 -3.478 10.696 1.00 87.56 88 ASP A C 1
ATOM 611 O O . ASP A 1 88 ? -4.220 -3.069 11.061 1.00 87.56 88 ASP A O 1
ATOM 615 N N . TYR A 1 89 ? -6.103 -4.229 11.463 1.00 87.56 89 TYR A N 1
ATOM 616 C CA . TYR A 1 89 ? -5.820 -4.622 12.833 1.00 87.56 89 TYR A CA 1
ATOM 617 C C . TYR A 1 89 ? -5.732 -6.137 12.992 1.00 87.56 89 TYR A C 1
ATOM 619 O O . TYR A 1 89 ? -5.022 -6.559 13.897 1.00 87.56 89 TYR A O 1
ATOM 627 N N . ASP A 1 90 ? -6.440 -6.950 12.204 1.00 86.88 90 ASP A N 1
ATOM 628 C CA . ASP A 1 90 ? -6.533 -8.395 12.433 1.00 86.88 90 ASP A CA 1
ATOM 629 C C . ASP A 1 90 ? -6.865 -9.210 11.171 1.00 86.88 90 ASP A C 1
ATOM 631 O O . ASP A 1 90 ? -7.868 -8.991 10.505 1.00 86.88 90 ASP A O 1
ATOM 635 N N . ASP A 1 91 ? -6.089 -10.269 10.948 1.00 84.12 91 ASP A N 1
ATOM 636 C CA . ASP A 1 91 ? -6.198 -11.258 9.867 1.00 84.12 91 ASP A CA 1
ATOM 637 C C . ASP A 1 91 ? -7.294 -12.321 10.100 1.00 84.12 91 ASP A C 1
ATOM 639 O O . ASP A 1 91 ? -7.261 -13.418 9.530 1.00 84.12 91 ASP A O 1
ATOM 643 N N . GLY A 1 92 ? -8.233 -12.048 11.009 1.00 86.81 92 GLY A N 1
ATOM 644 C CA . GLY A 1 92 ? -9.258 -12.995 11.453 1.00 86.81 92 GLY A CA 1
ATOM 645 C C . GLY A 1 92 ? -8.774 -14.039 12.463 1.00 86.81 92 GLY A C 1
ATOM 646 O O . GLY A 1 92 ? -9.530 -14.954 12.810 1.00 86.81 92 GLY A O 1
ATOM 647 N N . THR A 1 93 ? -7.538 -13.937 12.968 1.00 91.31 93 THR A N 1
ATOM 648 C CA . THR A 1 93 ? -7.043 -14.819 14.042 1.00 91.31 93 THR A CA 1
ATOM 649 C C . THR A 1 93 ? -7.414 -14.338 15.445 1.00 91.31 93 THR A C 1
ATOM 651 O O . THR A 1 93 ? -7.281 -15.108 16.403 1.00 91.31 93 THR A O 1
ATOM 654 N N . GLY A 1 94 ? -7.884 -13.095 15.591 1.00 87.25 94 GLY A N 1
ATOM 655 C CA . GLY A 1 94 ? -8.164 -12.458 16.875 1.00 87.25 94 GLY A CA 1
ATOM 656 C C . GLY A 1 94 ? -6.898 -12.147 17.675 1.00 87.25 94 GLY A C 1
ATOM 657 O O . GLY A 1 94 ? -6.959 -12.049 18.903 1.00 87.25 94 GLY A O 1
ATOM 658 N N . THR A 1 95 ? -5.744 -12.062 17.009 1.00 88.00 95 THR A N 1
ATOM 659 C CA . THR A 1 95 ? -4.447 -11.789 17.652 1.00 88.00 95 THR A CA 1
ATOM 660 C C . THR A 1 95 ? -3.957 -10.368 17.422 1.00 88.00 95 THR A C 1
ATOM 662 O O . THR A 1 95 ? -2.973 -9.962 18.046 1.00 88.00 95 THR A O 1
ATOM 665 N N . GLY A 1 96 ? -4.650 -9.607 16.575 1.00 84.38 96 GLY A N 1
ATOM 666 C CA . GLY A 1 96 ? -4.245 -8.257 16.229 1.00 84.38 96 GLY A CA 1
ATOM 667 C C . GLY A 1 96 ? -3.107 -8.240 15.217 1.00 84.38 96 GLY A C 1
ATOM 668 O O . GLY A 1 96 ? -2.192 -7.425 15.346 1.00 84.38 96 GLY A O 1
ATOM 669 N N . THR A 1 97 ? -3.104 -9.204 14.294 1.00 86.62 97 THR A N 1
ATOM 670 C CA . THR A 1 97 ? -2.075 -9.321 13.258 1.00 86.62 97 THR A CA 1
ATOM 671 C C . THR A 1 97 ? -2.624 -8.775 11.939 1.00 86.62 97 THR A C 1
ATOM 673 O O . THR A 1 97 ? -3.492 -9.427 11.379 1.00 86.62 97 THR A O 1
ATOM 676 N N . PRO A 1 98 ? -2.123 -7.639 11.419 1.00 84.12 98 PRO A N 1
ATOM 677 C CA . PRO A 1 98 ? -2.585 -7.063 10.150 1.00 84.12 98 PRO A CA 1
ATOM 678 C C . PRO A 1 98 ? -2.225 -7.929 8.929 1.00 84.12 98 PRO A C 1
ATOM 680 O O . PRO A 1 98 ? -1.109 -8.465 8.872 1.00 84.12 98 PRO A O 1
ATOM 683 N N . ASP A 1 99 ? -3.108 -8.023 7.929 1.00 78.81 99 ASP A N 1
ATOM 684 C CA . ASP A 1 99 ? -2.888 -8.800 6.689 1.00 78.81 99 ASP A CA 1
ATOM 685 C C . ASP A 1 99 ? -2.793 -7.955 5.405 1.00 78.81 99 ASP A C 1
ATOM 687 O O . ASP A 1 99 ? -2.534 -8.483 4.315 1.00 78.81 99 ASP A O 1
ATOM 691 N N . GLY A 1 100 ? -2.909 -6.632 5.528 1.00 74.94 100 GLY A N 1
ATOM 692 C CA . GLY A 1 100 ? -2.933 -5.690 4.413 1.00 74.94 100 GLY A CA 1
ATOM 693 C C . GLY A 1 100 ? -4.327 -5.470 3.823 1.00 74.94 100 GLY A C 1
ATOM 694 O O . GLY A 1 100 ? -4.445 -4.742 2.831 1.00 74.94 100 GLY A O 1
ATOM 695 N N . GLY A 1 101 ? -5.361 -6.098 4.385 1.00 77.12 101 GLY A N 1
ATOM 696 C CA . GLY A 1 101 ? -6.769 -5.892 4.084 1.00 77.12 101 GLY A CA 1
ATOM 697 C C . GLY A 1 101 ? -7.480 -5.087 5.172 1.00 77.12 101 GLY A C 1
ATOM 698 O O . GLY A 1 101 ? -7.006 -4.939 6.285 1.00 77.12 101 GLY A O 1
ATOM 699 N N . VAL A 1 102 ? -8.638 -4.526 4.824 1.00 85.31 102 VAL A N 1
ATOM 700 C CA . VAL A 1 102 ? -9.580 -3.971 5.803 1.00 85.31 102 VAL A CA 1
ATOM 701 C C . VAL A 1 102 ? -10.896 -4.714 5.612 1.00 85.31 102 VAL A C 1
ATOM 703 O O . VAL A 1 102 ? -11.574 -4.572 4.591 1.00 85.31 102 VAL A O 1
ATOM 706 N N . THR A 1 103 ? -11.218 -5.570 6.569 1.00 89.12 103 THR A N 1
ATOM 707 C CA . THR A 1 103 ? -1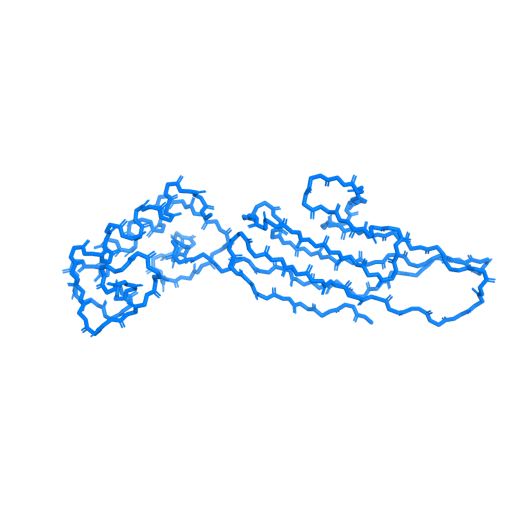2.320 -6.529 6.561 1.00 89.12 103 THR A CA 1
ATOM 708 C C . THR A 1 103 ? -13.083 -6.487 7.882 1.00 89.12 103 THR A C 1
ATOM 710 O O . THR A 1 103 ? -12.682 -5.845 8.846 1.00 89.12 103 THR A O 1
ATOM 713 N N . ILE A 1 104 ? -14.209 -7.199 7.963 1.00 92.75 104 ILE A N 1
ATOM 714 C CA . ILE A 1 104 ? -15.014 -7.213 9.191 1.00 92.75 104 ILE A CA 1
ATOM 715 C C . ILE A 1 104 ? -14.233 -7.707 10.418 1.00 92.75 104 ILE A C 1
ATOM 717 O O . ILE A 1 104 ? -14.575 -7.328 11.537 1.00 92.75 104 ILE A O 1
ATOM 721 N N . ASP A 1 105 ? -13.200 -8.523 10.216 1.00 94.31 105 ASP A N 1
ATOM 722 C CA . ASP A 1 105 ? -12.380 -9.065 11.293 1.00 94.31 105 ASP A CA 1
ATOM 723 C C . ASP A 1 105 ? -11.602 -7.952 12.011 1.00 94.31 105 ASP A C 1
ATOM 725 O O . ASP A 1 105 ? -11.634 -7.875 13.244 1.00 94.31 105 ASP A O 1
ATOM 729 N N . ASP A 1 106 ? -11.074 -6.985 11.257 1.00 92.06 106 ASP A N 1
ATOM 730 C CA . ASP A 1 106 ? -10.426 -5.788 11.791 1.00 92.06 106 ASP A CA 1
ATOM 731 C C . ASP A 1 106 ? -11.367 -4.966 12.672 1.00 92.06 106 ASP A C 1
ATOM 733 O O . ASP A 1 106 ? -11.031 -4.602 13.803 1.00 92.06 106 ASP A O 1
ATOM 737 N N . LEU A 1 107 ? -12.584 -4.710 12.174 1.00 95.06 107 LEU A N 1
ATOM 738 C CA . LEU A 1 107 ? -13.591 -3.927 12.891 1.00 95.06 107 LEU A CA 1
ATOM 739 C C . LEU A 1 107 ? -13.983 -4.618 14.198 1.00 95.06 107 LEU A C 1
ATOM 741 O O . LEU A 1 107 ? -14.140 -3.969 15.238 1.00 95.06 107 LEU A O 1
ATOM 745 N N . LEU A 1 108 ? -14.161 -5.940 14.156 1.00 95.88 108 LEU A N 1
ATOM 746 C CA . LEU A 1 108 ? -14.511 -6.721 15.335 1.00 95.88 108 LEU A CA 1
ATOM 747 C C . LEU A 1 108 ? -13.383 -6.711 16.366 1.00 95.88 108 LEU A C 1
ATOM 749 O O . LEU A 1 108 ? -13.674 -6.549 17.555 1.00 95.88 108 LEU A O 1
ATOM 753 N N . TYR A 1 109 ? -12.130 -6.852 15.937 1.00 96.31 109 TYR A N 1
ATOM 754 C CA . TYR A 1 109 ? -10.979 -6.805 16.832 1.00 96.31 109 TYR A CA 1
ATOM 755 C C . TYR A 1 109 ? -10.789 -5.408 17.440 1.00 96.31 109 TYR A C 1
ATOM 757 O O . TYR A 1 109 ? -10.683 -5.270 18.663 1.00 96.31 109 TYR A O 1
ATOM 765 N N . TYR A 1 110 ? -10.869 -4.350 16.630 1.00 96.25 110 TYR A N 1
ATOM 766 C CA . TYR A 1 110 ? -10.748 -2.974 17.109 1.00 96.25 110 TYR A CA 1
ATOM 767 C C . TYR A 1 110 ? -11.833 -2.616 18.138 1.00 96.25 110 TYR A C 1
ATOM 769 O O . TYR A 1 110 ? -11.526 -2.097 19.213 1.00 96.25 110 TYR A O 1
ATOM 777 N N . ILE A 1 111 ? -13.105 -2.960 17.884 1.00 96.81 111 ILE A N 1
ATOM 778 C CA . ILE A 1 111 ? -14.199 -2.703 18.841 1.00 96.81 111 ILE A CA 1
ATOM 779 C C . ILE A 1 111 ? -13.951 -3.408 20.184 1.00 96.81 111 ILE A C 1
ATOM 781 O O . ILE A 1 111 ? -14.339 -2.881 21.233 1.00 96.81 111 ILE A O 1
ATOM 785 N N . GLN A 1 112 ? -13.324 -4.589 20.189 1.00 96.94 112 GLN A N 1
ATOM 786 C CA . GLN A 1 112 ? -12.962 -5.277 21.432 1.00 96.94 112 GLN A CA 1
ATOM 787 C C . GLN A 1 112 ? -11.905 -4.496 22.219 1.00 96.94 112 GLN A C 1
ATOM 789 O O . GLN A 1 112 ? -12.088 -4.289 23.421 1.00 96.94 112 GLN A O 1
ATOM 794 N N . LEU A 1 113 ? -10.847 -4.022 21.552 1.00 96.69 113 LEU A N 1
ATOM 795 C CA . LEU A 1 113 ? -9.815 -3.184 22.169 1.00 96.69 113 LEU A CA 1
ATOM 796 C C . LEU A 1 113 ? -10.402 -1.878 22.717 1.00 96.69 113 LEU A C 1
ATOM 798 O O . LEU A 1 113 ? -10.159 -1.536 23.877 1.00 96.69 113 LEU A O 1
ATOM 802 N N . TRP A 1 114 ? -11.231 -1.203 21.918 1.00 97.56 114 TRP A N 1
ATOM 803 C CA . TRP A 1 114 ? -11.881 0.054 22.281 1.00 97.56 114 TRP A CA 1
ATOM 804 C C . TRP A 1 114 ? -12.764 -0.097 23.526 1.00 97.56 114 TRP A C 1
ATOM 806 O O . TRP A 1 114 ? -12.618 0.635 24.503 1.00 97.56 114 TRP A O 1
ATOM 816 N N . ARG A 1 115 ? -13.628 -1.124 23.558 1.00 97.12 115 ARG A N 1
ATOM 817 C CA . ARG A 1 115 ? -14.480 -1.423 24.727 1.00 97.12 115 ARG A CA 1
ATOM 818 C C . ARG A 1 115 ? -13.681 -1.780 25.977 1.00 97.12 115 ARG A C 1
ATOM 820 O O . ARG A 1 115 ? -14.171 -1.566 27.084 1.00 97.12 115 ARG A O 1
ATOM 827 N N . ALA A 1 116 ? -12.494 -2.356 25.809 1.00 96.94 116 ALA A N 1
ATOM 828 C CA . ALA A 1 116 ? -11.600 -2.696 26.907 1.00 96.94 116 ALA A CA 1
ATOM 829 C C . ALA A 1 116 ? -10.773 -1.497 27.408 1.00 96.94 116 ALA A C 1
ATOM 831 O O . ALA A 1 116 ? -10.069 -1.645 28.407 1.00 96.94 116 ALA A O 1
ATOM 832 N N . GLY A 1 117 ? -10.828 -0.338 26.736 1.00 96.06 117 GLY A N 1
ATOM 833 C CA . GLY A 1 117 ? -9.933 0.788 27.013 1.00 96.06 117 GLY A CA 1
ATOM 834 C C . GLY A 1 117 ? -8.463 0.424 26.792 1.00 96.06 117 GLY A C 1
ATOM 835 O O . GLY A 1 117 ? -7.586 0.894 27.515 1.00 96.06 117 GLY A O 1
ATOM 836 N N . ASN A 1 118 ? -8.189 -0.492 25.859 1.00 96.81 118 ASN A N 1
ATOM 837 C CA . ASN A 1 118 ? -6.837 -0.948 25.574 1.00 96.81 118 ASN A CA 1
ATOM 838 C C . ASN A 1 118 ? -6.070 0.149 24.827 1.00 96.81 118 ASN A C 1
ATOM 840 O O . ASN A 1 118 ? -6.566 0.648 23.825 1.00 96.81 118 ASN A O 1
ATOM 844 N N . ALA A 1 119 ? -4.847 0.468 25.260 1.00 93.94 119 ALA A N 1
ATOM 845 C CA . ALA A 1 119 ? -4.005 1.489 24.625 1.00 93.94 119 ALA A CA 1
ATOM 846 C C . ALA A 1 119 ? -3.728 1.231 23.130 1.00 93.94 119 ALA A C 1
ATOM 848 O O . ALA A 1 119 ? -3.393 2.151 22.401 1.00 93.94 119 ALA A O 1
ATOM 849 N N . GLY A 1 120 ? -3.892 -0.004 22.649 1.00 90.94 120 GLY A N 1
ATOM 850 C CA . GLY A 1 120 ? -3.859 -0.317 21.224 1.00 90.94 120 GLY A CA 1
ATOM 851 C C . GLY A 1 120 ? -5.031 0.259 20.424 1.00 90.94 120 GLY A C 1
ATOM 852 O O . GLY A 1 120 ? -4.982 0.169 19.208 1.00 90.94 120 GLY A O 1
ATOM 853 N N . ALA A 1 121 ? -6.067 0.816 21.058 1.00 95.31 121 ALA A N 1
ATOM 854 C CA . ALA A 1 121 ? -7.182 1.504 20.404 1.00 95.31 121 ALA A CA 1
ATOM 855 C C . ALA A 1 121 ? -7.111 3.039 20.498 1.00 95.31 121 ALA A C 1
ATOM 857 O O . ALA A 1 121 ? -7.976 3.682 19.917 1.00 95.31 121 ALA A O 1
ATOM 858 N N . ASP A 1 122 ? -6.120 3.597 21.203 1.00 95.69 122 ASP A N 1
ATOM 859 C CA . ASP A 1 122 ? -5.831 5.040 21.264 1.00 95.69 122 ASP A CA 1
ATOM 860 C C . ASP A 1 122 ? -5.062 5.431 19.993 1.00 95.69 122 ASP A C 1
ATOM 862 O O . ASP A 1 122 ? -3.873 5.130 19.840 1.00 95.69 122 ASP A O 1
ATOM 866 N N . ILE A 1 123 ? -5.792 5.980 19.027 1.00 92.44 123 ILE A N 1
ATOM 867 C CA . ILE A 1 123 ? -5.324 6.272 17.672 1.00 92.44 123 ILE A CA 1
ATOM 868 C C . ILE A 1 123 ? -5.647 7.696 17.210 1.00 92.44 123 ILE A C 1
ATOM 870 O O . ILE A 1 123 ? -5.097 8.092 16.184 1.00 92.44 123 ILE A O 1
ATOM 874 N N . ASP A 1 124 ? -6.500 8.466 17.897 1.00 92.94 124 ASP A N 1
ATOM 875 C CA . ASP A 1 124 ? -6.805 9.856 17.529 1.00 92.94 124 ASP A CA 1
ATOM 876 C C . ASP A 1 124 ? -7.228 10.733 18.722 1.00 92.94 124 ASP A C 1
ATOM 878 O O . ASP A 1 124 ? -8.058 10.359 19.540 1.00 92.94 124 ASP A O 1
ATOM 882 N N . ASP A 1 125 ? -6.732 11.968 18.737 1.00 90.44 125 ASP A N 1
ATOM 883 C CA . ASP A 1 125 ? -6.954 13.002 19.756 1.00 90.44 125 ASP A CA 1
ATOM 884 C C . ASP A 1 125 ? -8.169 13.905 19.456 1.00 90.44 125 ASP A C 1
ATOM 886 O O . ASP A 1 125 ? -8.286 15.019 19.979 1.00 90.44 125 ASP A O 1
ATOM 890 N N . GLY A 1 126 ? -9.048 13.484 18.540 1.00 87.94 126 GLY A N 1
ATOM 891 C CA . GLY A 1 126 ? -10.176 14.275 18.043 1.00 87.94 126 GLY A CA 1
ATOM 892 C C . GLY A 1 126 ? -9.810 15.271 16.941 1.00 87.94 126 GLY A C 1
ATOM 893 O O . GLY A 1 126 ? -10.676 16.013 16.466 1.00 87.94 126 GLY A O 1
ATOM 894 N N . SER A 1 127 ? -8.551 15.303 16.490 1.00 90.00 127 SER A N 1
ATOM 895 C CA . SER A 1 127 ? -8.135 16.111 15.337 1.00 90.00 127 SER A CA 1
ATOM 896 C C . SER A 1 127 ? -8.425 15.450 13.988 1.00 90.00 127 SER A C 1
ATOM 898 O O . SER A 1 127 ? -8.339 16.123 12.955 1.00 90.00 127 SER A O 1
ATOM 900 N N . SER A 1 128 ? -8.767 14.155 13.976 1.00 84.19 128 SER A N 1
ATOM 901 C CA . SER A 1 128 ? -8.850 13.328 12.767 1.00 84.19 128 SER A CA 1
ATOM 902 C C . SER A 1 128 ? -7.531 13.245 11.990 1.00 84.19 128 SER A C 1
ATOM 904 O O . SER A 1 128 ? -7.530 13.085 10.764 1.00 84.19 128 SER A O 1
ATOM 906 N N . THR A 1 129 ? -6.398 13.375 12.683 1.00 85.06 129 THR A N 1
ATOM 907 C CA . THR A 1 129 ? -5.060 13.270 12.081 1.00 85.06 129 THR A CA 1
ATOM 908 C C . THR A 1 129 ? -4.330 11.981 12.448 1.00 85.06 129 THR A C 1
ATOM 910 O O . THR A 1 129 ? -3.276 11.711 11.870 1.00 85.06 129 THR A O 1
ATOM 913 N N . GLY A 1 130 ? -4.915 11.145 13.310 1.00 83.75 130 GLY A N 1
ATOM 914 C CA . GLY A 1 130 ? -4.333 9.876 13.736 1.00 83.75 130 GLY A CA 1
ATOM 915 C C . GLY A 1 130 ? -3.253 10.050 14.803 1.00 83.75 130 GLY A C 1
ATOM 916 O O . GLY A 1 130 ? -2.219 9.379 14.747 1.00 83.75 130 GLY A O 1
ATOM 917 N N . VAL A 1 131 ? -3.430 11.023 15.701 1.00 90.81 131 VAL A N 1
ATOM 918 C CA . VAL A 1 131 ? -2.476 11.341 16.772 1.00 90.81 131 VAL A CA 1
ATOM 919 C C . VAL A 1 131 ? -3.041 10.851 18.108 1.00 90.81 131 VAL A C 1
ATOM 921 O O . VAL A 1 131 ? -4.044 11.402 18.528 1.00 90.81 131 VAL A O 1
ATOM 924 N N . PRO A 1 132 ? -2.415 9.874 18.790 1.00 93.25 132 PRO A N 1
ATOM 925 C CA . PRO A 1 132 ? -2.869 9.388 20.101 1.00 93.25 132 PRO A CA 1
ATOM 926 C C . PRO A 1 132 ? -2.695 10.420 21.230 1.00 93.25 132 PRO A C 1
ATOM 928 O O . PRO A 1 132 ? -1.691 11.146 21.245 1.00 93.25 132 PRO A O 1
ATOM 931 N N . ASP A 1 133 ? -3.600 10.437 22.217 1.00 93.44 133 ASP A N 1
ATOM 932 C CA . ASP A 1 133 ? -3.557 11.356 23.374 1.00 93.44 133 ASP A CA 1
ATOM 933 C C . ASP A 1 133 ? -3.445 10.669 24.750 1.00 93.44 133 ASP A C 1
ATOM 935 O O . ASP A 1 133 ? -3.309 11.336 25.785 1.00 93.44 133 ASP A O 1
ATOM 939 N N . GLY A 1 134 ? -3.413 9.337 24.773 1.00 92.38 134 GLY A N 1
ATOM 940 C CA . GLY A 1 134 ? -3.363 8.527 25.986 1.00 92.38 134 GLY A CA 1
ATOM 941 C C . GLY A 1 134 ? -4.739 8.108 26.510 1.00 92.38 134 G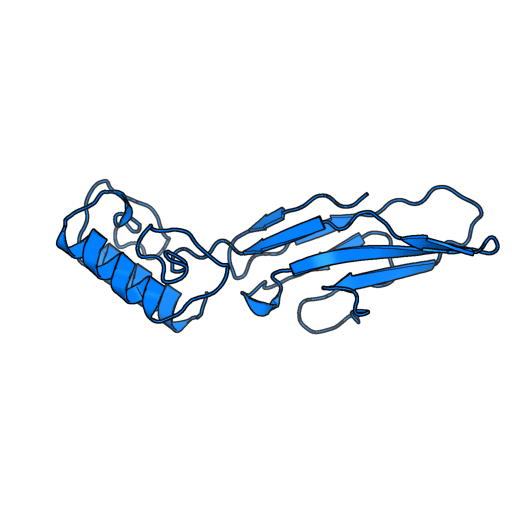LY A C 1
ATOM 942 O O . GLY A 1 134 ? -4.803 7.437 27.548 1.00 92.38 134 GLY A O 1
ATOM 943 N N . GLY A 1 135 ? -5.829 8.502 25.847 1.00 94.06 135 GLY A N 1
ATOM 944 C CA . GLY A 1 135 ? -7.200 8.126 26.157 1.00 94.06 135 GLY A CA 1
ATOM 945 C C . GLY A 1 135 ? -7.822 7.274 25.054 1.00 94.06 135 GLY A C 1
ATOM 946 O O . GLY A 1 135 ? -7.627 7.522 23.881 1.00 94.06 135 GLY A O 1
ATOM 947 N N . VAL A 1 136 ? -8.623 6.275 25.437 1.00 96.88 136 VAL A N 1
ATOM 948 C CA . VAL A 1 136 ? -9.481 5.545 24.489 1.00 96.88 136 VAL A CA 1
ATOM 949 C C . VAL A 1 136 ? -10.891 6.101 24.625 1.00 96.88 136 VAL A C 1
ATOM 951 O O . VAL A 1 136 ? -11.603 5.805 25.591 1.00 96.88 136 VAL A O 1
ATOM 954 N N . THR A 1 137 ? -11.279 6.959 23.691 1.00 96.06 137 THR A N 1
ATOM 955 C CA . THR A 1 137 ? -12.524 7.726 23.707 1.00 96.06 137 THR A CA 1
ATOM 956 C C . THR A 1 137 ? -13.306 7.558 22.403 1.00 96.06 137 THR A C 1
ATOM 958 O O . THR A 1 137 ? -12.991 6.723 21.559 1.00 96.06 137 THR A O 1
ATOM 961 N N . ILE A 1 138 ? -14.422 8.277 22.255 1.00 96.19 138 ILE A N 1
ATOM 962 C CA . ILE A 1 138 ? -15.251 8.172 21.047 1.00 96.19 138 ILE A CA 1
ATOM 963 C C . ILE A 1 138 ? -14.520 8.676 19.798 1.00 96.19 138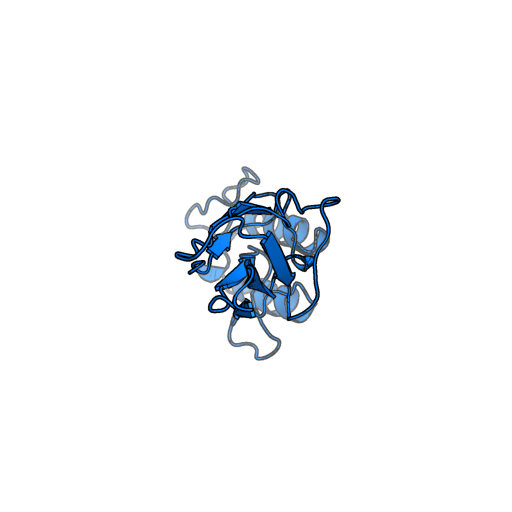 ILE A C 1
ATOM 965 O O . ILE A 1 138 ? -14.833 8.220 18.701 1.00 96.19 138 ILE A O 1
ATOM 969 N N . ASP A 1 139 ? -13.556 9.578 19.968 1.00 96.19 139 ASP A N 1
ATOM 970 C CA . ASP A 1 139 ? -12.811 10.180 18.871 1.00 96.19 139 ASP A CA 1
ATOM 971 C C . ASP A 1 139 ? -11.969 9.126 18.133 1.00 96.19 139 ASP A C 1
ATOM 973 O O . ASP A 1 139 ? -12.046 9.038 16.905 1.00 96.19 139 ASP A O 1
ATOM 977 N N . ASP A 1 140 ? -11.333 8.208 18.867 1.00 95.88 140 ASP A N 1
ATOM 978 C CA . ASP A 1 140 ? -10.620 7.058 18.301 1.00 95.88 140 ASP A CA 1
ATOM 979 C C . ASP A 1 140 ? -11.523 6.165 17.445 1.00 95.88 140 ASP A C 1
ATOM 981 O O . ASP A 1 140 ? -11.176 5.789 16.325 1.00 95.88 140 ASP A O 1
ATOM 985 N N . LEU A 1 141 ? -12.721 5.850 17.955 1.00 96.25 141 LEU A N 1
ATOM 986 C CA . LEU A 1 141 ? -13.679 5.000 17.249 1.00 96.25 141 LEU A CA 1
ATOM 987 C C . LEU A 1 141 ? -14.178 5.671 15.969 1.00 96.25 141 LEU A C 1
ATOM 989 O O . LEU A 1 141 ? -14.341 5.006 14.945 1.00 96.25 141 LEU A O 1
ATOM 993 N N . LEU A 1 142 ? -14.437 6.977 16.015 1.00 95.25 142 LEU A N 1
ATOM 994 C CA . LEU A 1 142 ? -14.860 7.728 14.838 1.00 95.25 142 LEU A CA 1
ATOM 995 C C . LEU A 1 142 ? -13.741 7.790 13.798 1.00 95.25 142 LEU A C 1
ATOM 997 O O . LEU A 1 142 ? -14.007 7.549 12.619 1.00 95.25 142 LEU A O 1
ATOM 1001 N N . TYR A 1 143 ? -12.503 8.043 14.225 1.00 93.75 143 TYR A N 1
ATOM 1002 C CA . TYR A 1 143 ? -11.349 8.022 13.337 1.00 93.75 143 TYR A CA 1
ATOM 1003 C C . TYR A 1 143 ? -11.159 6.639 12.703 1.00 93.75 143 TYR A C 1
ATOM 1005 O O . TYR A 1 143 ? -11.067 6.542 11.478 1.00 93.75 143 TYR A O 1
ATOM 1013 N N . TYR A 1 144 ? -11.208 5.563 13.495 1.00 94.19 144 TYR A N 1
ATOM 1014 C CA . TYR A 1 144 ? -11.129 4.190 12.995 1.00 94.19 144 TYR A CA 1
ATOM 1015 C C . TYR A 1 144 ? -12.172 3.919 11.906 1.00 94.19 144 TYR A C 1
ATOM 1017 O O . TYR A 1 144 ? -11.820 3.474 10.817 1.00 94.19 144 TYR A O 1
ATOM 1025 N N . LEU A 1 145 ? -13.450 4.226 12.162 1.00 94.06 145 LEU A N 1
ATOM 1026 C CA . LEU A 1 145 ? -14.544 3.934 11.228 1.00 94.06 145 LEU A CA 1
ATOM 1027 C C . LEU A 1 145 ? -14.411 4.700 9.906 1.00 94.06 145 LEU A C 1
ATOM 1029 O O . LEU A 1 145 ? -14.687 4.141 8.848 1.00 94.06 145 LEU A O 1
ATOM 1033 N N . VAL A 1 146 ? -13.930 5.947 9.941 1.00 91.06 146 VAL A N 1
ATOM 1034 C CA . VAL A 1 146 ? -13.644 6.717 8.717 1.00 91.06 146 VAL A CA 1
ATOM 1035 C C . VAL A 1 146 ? -12.563 6.034 7.877 1.00 91.06 146 VAL A C 1
ATOM 1037 O O . VAL A 1 146 ? -12.663 5.982 6.651 1.00 91.06 146 VAL A O 1
ATOM 1040 N N . ARG A 1 147 ? -11.519 5.508 8.522 1.00 87.94 147 ARG A N 1
ATOM 1041 C CA . ARG A 1 147 ? -10.412 4.820 7.840 1.00 87.94 147 ARG A CA 1
ATOM 1042 C C . ARG A 1 147 ? -10.828 3.425 7.368 1.00 87.94 147 ARG A C 1
ATOM 1044 O O . ARG A 1 147 ? -10.412 3.008 6.289 1.00 87.94 147 ARG A O 1
ATOM 1051 N N . TYR A 1 148 ? -11.698 2.764 8.124 1.00 89.38 148 TYR A N 1
ATOM 1052 C CA . TYR A 1 148 ? -12.309 1.488 7.777 1.00 89.38 148 TYR A CA 1
ATOM 1053 C C . TYR A 1 148 ? -13.171 1.592 6.511 1.00 89.38 148 TYR A C 1
ATOM 1055 O O . TYR A 1 148 ? -12.947 0.859 5.550 1.00 89.38 148 TYR A O 1
ATOM 1063 N N . ASP A 1 149 ? -14.100 2.553 6.463 1.00 86.69 149 ASP A N 1
ATOM 1064 C CA . ASP A 1 149 ? -14.992 2.766 5.312 1.00 86.69 149 ASP A CA 1
ATOM 1065 C C . ASP A 1 149 ? -14.234 3.188 4.045 1.00 86.69 149 ASP A C 1
ATOM 1067 O O . ASP A 1 149 ? -14.696 2.954 2.926 1.00 86.69 149 ASP A O 1
ATOM 1071 N N . ALA A 1 150 ? -13.054 3.789 4.207 1.00 80.19 150 ALA A N 1
ATOM 1072 C CA . ALA A 1 150 ? -12.167 4.103 3.096 1.00 80.19 150 ALA A CA 1
ATOM 1073 C C . ALA A 1 150 ? -11.472 2.861 2.504 1.00 80.19 150 ALA A C 1
ATOM 1075 O O . ALA A 1 150 ? -10.897 2.964 1.423 1.00 80.19 150 ALA A O 1
ATOM 1076 N N . GLY A 1 151 ? -11.502 1.703 3.183 1.00 72.44 151 GLY A N 1
ATOM 1077 C CA . GLY A 1 151 ? -10.657 0.552 2.840 1.00 72.44 151 GLY A CA 1
ATOM 1078 C C . GLY A 1 151 ? -9.164 0.883 2.935 1.00 72.44 151 GLY A C 1
ATOM 1079 O O . GLY A 1 151 ? -8.346 0.242 2.272 1.00 72.44 151 GLY A O 1
ATOM 1080 N N . CYS A 1 152 ? -8.850 1.894 3.755 1.00 64.25 152 CYS A N 1
ATOM 1081 C CA . CYS A 1 152 ? -7.667 2.751 3.727 1.00 64.25 152 CYS A CA 1
ATOM 1082 C C . CYS A 1 152 ? -7.596 3.858 2.652 1.00 64.25 152 CYS A C 1
ATOM 1084 O O . CYS A 1 152 ? -7.531 5.031 3.098 1.00 64.25 152 CYS A O 1
#

Sequence (152 aa):
QPVGRSTGAGQSVTFSAFCAGVTPIAYQWQKDGVNISDGGPYSGVLTNSLTVSNITAAEAGMYRCIATNSCGSSPSTAAQLVIGCVADYDDGTGTGTPDGGVTIDDLLYYIQLWRAGNAGADIDDGSSTGVPDGGVTIDDLLYYLVRYDAGC

pLDDT: mean 92.0, std 6.46, range [64.25, 98.62]

Secondary structure (DSSP, 8-state):
----EEEETT--EEEE----SSSP-EEEEEETTEEP-SBTTEE-TTSSEEEE-S--GGG-EEEEEEEEETTEEEEPPPEEEEEE-TT---SSSSS----S---HHHHHHHHHHHHTT-GGG---SSSSS----S---HHHHHHHHHHHHTT-

Radius of gyration: 19.24 Å; chains: 1; bounding box: 42×31×53 Å